Protein AF-A0A5M6ZF36-F1 (afdb_monomer)

Mean predicted aligned error: 7.6 Å

Sequence (97 aa):
MPEYIKRFINFDRLIATTLIKILYWIGLIGIGLFVIFGMLGGLVGMTQDFVTGFATFVGAPLIGVIFLLFWRFAMEVYIVIFSIHDRLGEIRDKIGS

Organism: NCBI:txid2609175

Solvent-accessible surface area (backbone atoms only — not comparable to full-atom values): 5262 Å² total; per-residue (Å²): 130,64,71,72,59,54,58,74,69,48,73,85,62,84,56,54,75,59,52,51,53,55,50,50,52,53,51,51,51,51,46,52,49,50,23,51,51,33,28,54,50,8,59,59,35,35,79,81,38,51,70,63,8,48,52,34,33,60,42,21,54,57,52,35,52,54,51,52,54,52,50,52,53,51,51,52,52,51,53,52,54,52,52,52,53,53,52,51,52,55,51,50,59,65,70,75,106

Radius of gyration: 20.9 Å; Cα contacts (8 Å, |Δi|>4): 54; chains: 1; bounding box: 49×32×55 Å

InterPro domains:
  IPR025557 Protein of unknown function DUF4282 [PF14110] (9-93)

pLDDT: mean 87.84, std 13.63, range [50.97, 98.19]

Secondary structure (DSSP, 8-state):
--HHHHHHH--SS--HHHHHHHHHHHHHHHHHHHHHHHHHHHHHHTTT-HHHHHHHHHHHHHHHHHHHHHHHHHHHHHHHHHHHHHHHHHHHHHH--

Structure (mmCIF, N/CA/C/O backbone):
data_AF-A0A5M6ZF36-F1
#
_entry.id   AF-A0A5M6ZF36-F1
#
loop_
_atom_site.group_PDB
_atom_site.id
_atom_site.type_symbol
_atom_site.label_atom_id
_atom_site.label_alt_id
_atom_site.label_comp_id
_atom_site.label_asym_id
_atom_site.label_entity_id
_atom_site.label_seq_id
_atom_site.pdbx_PDB_ins_code
_atom_site.Cartn_x
_atom_site.Cartn_y
_atom_site.Cartn_z
_atom_site.occupancy
_atom_site.B_iso_or_equiv
_atom_site.auth_seq_id
_atom_site.auth_comp_id
_atom_site.auth_asym_id
_atom_site.auth_atom_id
_atom_site.pdbx_PDB_model_num
ATOM 1 N N . MET A 1 1 ? 3.032 22.241 22.939 1.00 57.44 1 MET A N 1
ATOM 2 C CA . MET A 1 1 ? 2.648 21.299 21.865 1.00 57.44 1 MET A CA 1
ATOM 3 C C . MET A 1 1 ? 1.257 21.673 21.380 1.00 57.44 1 MET A C 1
ATOM 5 O O . MET A 1 1 ? 0.412 21.910 22.236 1.00 57.44 1 MET A O 1
ATOM 9 N N . PRO A 1 2 ? 1.026 21.761 20.064 1.00 74.62 2 PRO A N 1
ATOM 10 C CA . PRO A 1 2 ? -0.283 22.088 19.516 1.00 74.62 2 PRO A CA 1
ATOM 11 C C . PRO A 1 2 ? -1.356 21.069 19.923 1.00 74.62 2 PRO A C 1
ATOM 13 O O . PRO A 1 2 ? -1.098 19.867 19.981 1.00 74.62 2 PRO A O 1
ATOM 16 N N . GLU A 1 3 ? -2.567 21.547 20.183 1.00 65.75 3 GLU A N 1
ATOM 17 C CA . GLU A 1 3 ? -3.676 20.764 20.745 1.00 65.75 3 GLU A CA 1
ATOM 18 C C . GLU A 1 3 ? -4.121 19.593 19.849 1.00 65.75 3 GLU A C 1
ATOM 20 O O . GLU A 1 3 ? -4.487 18.523 20.340 1.00 65.75 3 GLU A O 1
ATOM 25 N N . TYR A 1 4 ? -3.967 19.740 18.529 1.00 63.00 4 TYR A N 1
ATOM 26 C CA . TYR A 1 4 ? -4.221 18.679 17.552 1.00 63.00 4 TYR A CA 1
ATOM 27 C C . TYR A 1 4 ? -3.264 17.484 17.693 1.00 63.00 4 TYR A C 1
ATOM 29 O O . TYR A 1 4 ? -3.687 16.346 17.510 1.00 63.00 4 TYR A O 1
ATOM 37 N N . ILE A 1 5 ? -2.006 17.707 18.092 1.00 67.06 5 ILE A N 1
ATOM 38 C CA . ILE A 1 5 ? -1.027 16.627 18.313 1.00 67.06 5 ILE A CA 1
ATOM 39 C C . ILE A 1 5 ? -1.403 15.817 19.559 1.00 67.06 5 ILE A C 1
ATOM 41 O O . ILE A 1 5 ? -1.316 14.592 19.563 1.00 67.06 5 ILE A O 1
ATOM 45 N N . LYS A 1 6 ? -1.904 16.485 20.604 1.00 64.12 6 LYS A N 1
ATOM 46 C CA . LYS A 1 6 ? -2.308 15.838 21.861 1.00 64.12 6 LYS A CA 1
ATOM 47 C C . LYS A 1 6 ? -3.493 14.882 21.670 1.00 64.12 6 LYS A C 1
ATOM 49 O O . LYS A 1 6 ? -3.516 13.814 22.270 1.00 64.12 6 LYS A O 1
ATOM 54 N N . ARG A 1 7 ? -4.441 15.231 20.791 1.00 60.12 7 ARG A N 1
ATOM 55 C CA . ARG A 1 7 ? -5.589 14.377 20.427 1.00 60.12 7 ARG A CA 1
ATOM 56 C C . ARG A 1 7 ? -5.220 13.157 19.582 1.00 60.12 7 ARG A C 1
ATOM 58 O O . ARG A 1 7 ? -5.913 12.156 19.671 1.00 60.12 7 ARG A O 1
ATOM 65 N N . PHE A 1 8 ? -4.159 13.235 18.778 1.00 61.53 8 PHE A N 1
ATOM 66 C CA . PHE A 1 8 ? -3.658 12.085 18.013 1.00 61.53 8 PHE A CA 1
ATOM 67 C C . PHE A 1 8 ? -2.869 11.094 18.877 1.00 61.53 8 PHE A C 1
ATOM 69 O O . PHE A 1 8 ? -2.798 9.918 18.539 1.00 61.53 8 PHE A O 1
ATOM 76 N N . ILE A 1 9 ? -2.284 11.566 19.982 1.00 60.00 9 ILE A N 1
ATOM 77 C CA . ILE A 1 9 ? -1.514 10.738 20.922 1.00 60.00 9 ILE A CA 1
ATOM 78 C C . ILE A 1 9 ? -2.421 10.117 21.996 1.00 60.00 9 ILE A C 1
ATOM 80 O O . ILE A 1 9 ? -2.176 8.995 22.434 1.00 60.00 9 ILE A O 1
ATOM 84 N N . ASN A 1 10 ? -3.486 10.811 22.407 1.00 52.69 10 ASN A N 1
ATOM 85 C CA . ASN A 1 10 ? -4.460 10.268 23.350 1.00 52.69 10 ASN A CA 1
ATOM 86 C C . ASN A 1 10 ? -5.462 9.358 22.625 1.00 52.69 10 ASN A C 1
ATOM 88 O O . ASN A 1 10 ? -6.409 9.828 21.998 1.00 52.69 10 ASN A O 1
ATOM 92 N N . PHE A 1 11 ? -5.271 8.044 22.765 1.00 54.59 11 PHE A N 1
ATOM 93 C CA . PHE A 1 11 ? -6.154 6.960 22.304 1.00 54.59 11 PHE A CA 1
ATOM 94 C C . PHE A 1 11 ? -7.524 6.906 23.031 1.00 54.59 11 PHE A C 1
ATOM 96 O O . PHE A 1 11 ? -8.116 5.840 23.160 1.00 54.59 11 PHE A O 1
ATOM 103 N N . ASP A 1 12 ? -8.058 8.036 23.506 1.00 54.78 12 ASP A N 1
ATOM 104 C CA . ASP A 1 12 ? -9.297 8.098 24.310 1.00 54.78 12 ASP A CA 1
ATOM 105 C C . ASP A 1 12 ? -10.571 7.759 23.516 1.00 54.78 12 ASP A C 1
ATOM 107 O O . ASP A 1 12 ? -11.612 7.428 24.080 1.00 54.78 12 ASP A O 1
ATOM 111 N N . ARG A 1 13 ? -10.511 7.817 22.183 1.00 55.00 13 ARG A N 1
ATOM 112 C CA . ARG A 1 13 ? -11.497 7.184 21.302 1.00 55.00 13 ARG A CA 1
ATOM 113 C C . ARG A 1 13 ? -10.744 6.357 20.286 1.00 55.00 13 ARG A C 1
ATOM 115 O O . ARG A 1 13 ? -9.930 6.897 19.541 1.00 55.00 13 ARG A O 1
ATOM 122 N N . LEU A 1 14 ? -11.067 5.073 20.202 1.00 58.25 14 LEU A N 1
ATOM 123 C CA . LEU A 1 14 ? -10.695 4.238 19.069 1.00 58.25 14 LEU A CA 1
ATOM 124 C C . LEU A 1 14 ? -11.318 4.822 17.799 1.00 58.25 14 LEU A C 1
ATOM 126 O O . LEU A 1 14 ? -12.429 4.488 17.406 1.00 58.25 14 LEU A O 1
ATOM 130 N N . ILE A 1 15 ? -10.593 5.710 17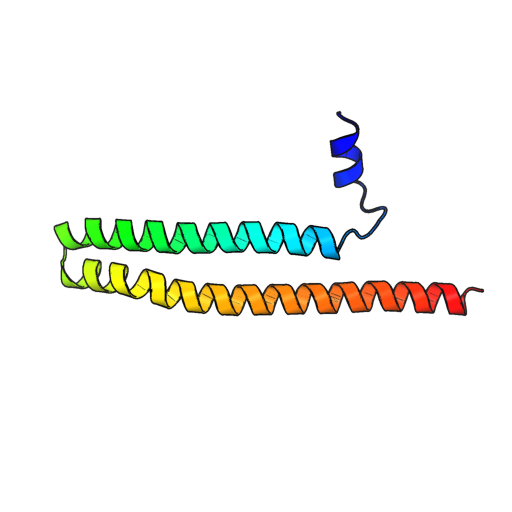.118 1.00 64.00 15 ILE A N 1
ATOM 131 C CA . ILE A 1 15 ? -10.928 6.143 15.758 1.00 64.00 15 ILE A CA 1
ATOM 132 C C . ILE A 1 15 ? -10.435 5.073 14.767 1.00 64.00 15 ILE A C 1
ATOM 134 O O . ILE A 1 15 ? -9.780 5.379 13.769 1.00 64.00 15 ILE A O 1
ATOM 138 N N . ALA A 1 16 ? -10.707 3.799 15.065 1.00 71.56 16 ALA A N 1
ATOM 139 C CA . ALA A 1 16 ? -10.148 2.654 14.355 1.00 71.56 16 ALA A CA 1
ATOM 140 C C . ALA A 1 16 ? -10.484 2.713 12.860 1.00 71.56 16 ALA A C 1
ATOM 142 O O . ALA A 1 16 ? -9.600 2.642 12.009 1.00 71.56 16 ALA A O 1
ATOM 143 N N . THR A 1 17 ? -11.748 2.980 12.528 1.00 74.06 17 THR A N 1
ATOM 144 C CA . THR A 1 17 ? -12.218 3.054 11.139 1.00 74.06 17 THR A CA 1
ATOM 145 C C . THR A 1 17 ? -11.539 4.164 10.332 1.00 74.06 17 THR A C 1
ATOM 147 O O . THR A 1 17 ? -11.241 3.974 9.154 1.00 74.06 17 THR A O 1
ATOM 150 N N . THR A 1 18 ? -11.273 5.329 10.929 1.00 81.06 18 THR A N 1
ATOM 151 C CA . THR A 1 18 ? -10.594 6.429 10.220 1.00 81.06 18 THR A CA 1
ATOM 152 C C . THR A 1 18 ? -9.098 6.165 10.099 1.00 81.06 18 THR A C 1
ATOM 154 O O . THR A 1 18 ? -8.531 6.406 9.035 1.00 81.06 18 THR A O 1
ATOM 157 N N . LEU A 1 19 ? -8.469 5.625 11.147 1.00 85.06 19 LEU A N 1
ATOM 158 C CA . LEU A 1 19 ? -7.052 5.264 11.133 1.00 85.06 19 LEU A CA 1
ATOM 159 C C . LEU A 1 19 ? -6.756 4.236 10.032 1.00 85.06 19 LEU A C 1
ATOM 161 O O . LEU A 1 19 ? -5.839 4.437 9.241 1.00 85.06 19 LEU A O 1
ATOM 165 N N . ILE A 1 20 ? -7.570 3.181 9.932 1.00 88.06 20 ILE A N 1
ATOM 166 C CA . ILE A 1 20 ? -7.408 2.133 8.915 1.00 88.06 20 ILE A CA 1
ATOM 1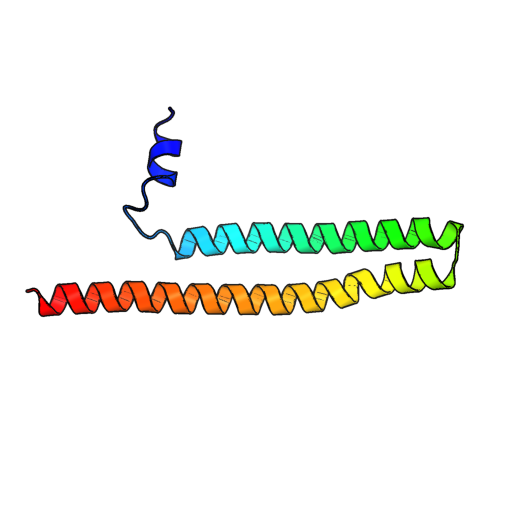67 C C . ILE A 1 20 ? -7.544 2.713 7.503 1.00 88.06 20 ILE A C 1
ATOM 169 O O . ILE A 1 20 ? -6.771 2.354 6.620 1.00 8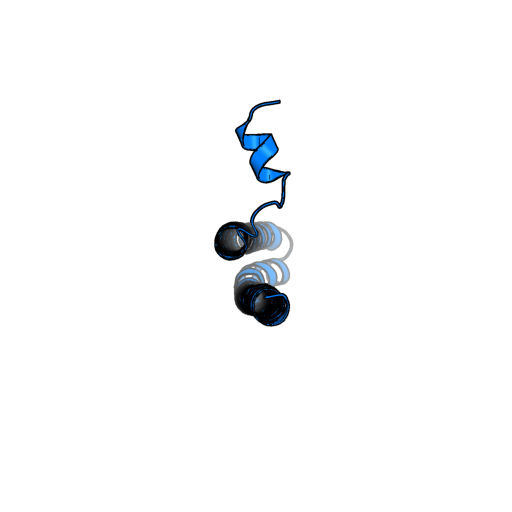8.06 20 ILE A O 1
ATOM 173 N N . LYS A 1 21 ? -8.475 3.651 7.275 1.00 87.12 21 LYS A N 1
ATOM 174 C CA . LYS A 1 21 ? -8.603 4.329 5.974 1.00 87.12 21 LYS A CA 1
ATOM 175 C C . LYS A 1 21 ? -7.348 5.122 5.617 1.00 87.12 21 LYS A C 1
ATOM 177 O O . LYS A 1 21 ? -6.891 5.040 4.481 1.00 87.12 21 LYS A O 1
ATOM 182 N N . ILE A 1 22 ? -6.792 5.876 6.566 1.00 90.81 22 ILE A N 1
ATOM 183 C CA . ILE A 1 22 ? -5.550 6.633 6.348 1.00 90.81 22 ILE A CA 1
ATOM 184 C C . ILE A 1 22 ? -4.402 5.671 6.033 1.00 90.81 22 ILE A C 1
ATOM 186 O O . ILE A 1 22 ? -3.690 5.865 5.048 1.00 90.81 22 ILE A O 1
ATOM 190 N N . LEU A 1 23 ? -4.265 4.602 6.822 1.00 92.00 23 LEU A N 1
ATOM 191 C CA . LEU A 1 23 ? -3.241 3.584 6.615 1.00 92.00 23 LEU A CA 1
ATOM 192 C C . LEU A 1 23 ? -3.373 2.938 5.232 1.00 92.00 23 LEU A C 1
ATOM 194 O O . LEU A 1 23 ? -2.379 2.836 4.517 1.00 92.00 23 LEU A O 1
ATOM 198 N N . TYR A 1 24 ? -4.593 2.585 4.818 1.00 94.12 24 TYR A N 1
ATOM 199 C CA . TYR A 1 24 ? -4.860 1.998 3.509 1.00 94.12 24 TYR A CA 1
ATOM 200 C C . TYR A 1 24 ? -4.330 2.867 2.368 1.00 94.12 24 TYR A C 1
ATOM 202 O O . TYR A 1 24 ? -3.622 2.353 1.502 1.00 94.12 24 TYR A O 1
ATOM 210 N N . TRP A 1 25 ? -4.620 4.172 2.392 1.00 95.06 25 TRP A N 1
ATOM 211 C CA . TRP A 1 25 ? -4.143 5.111 1.375 1.00 95.06 25 TRP A CA 1
ATOM 212 C C . TRP A 1 25 ? -2.623 5.257 1.377 1.00 95.06 25 TRP A C 1
ATOM 214 O O . TRP A 1 25 ? -2.019 5.264 0.307 1.00 95.06 25 TRP A O 1
ATOM 224 N N . ILE A 1 26 ? -1.997 5.325 2.555 1.00 95.56 26 ILE A N 1
ATOM 225 C CA . ILE A 1 26 ? -0.533 5.388 2.669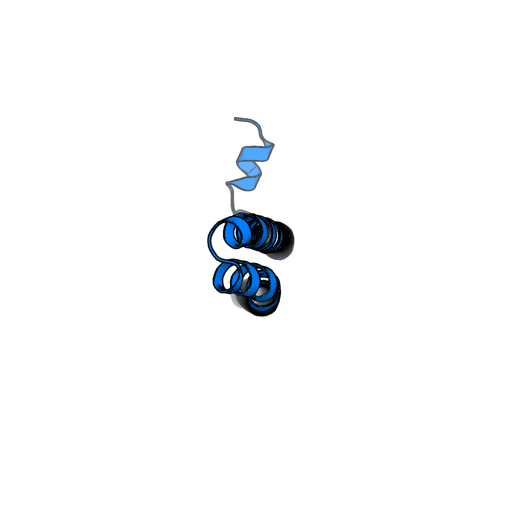 1.00 95.56 26 ILE A CA 1
ATOM 226 C C . ILE A 1 26 ? 0.103 4.147 2.038 1.00 95.56 26 ILE A C 1
ATOM 228 O O . ILE A 1 26 ? 1.024 4.274 1.232 1.00 95.56 26 ILE A O 1
ATOM 232 N N . GLY A 1 27 ? -0.403 2.952 2.349 1.00 95.38 27 GLY A N 1
ATOM 233 C CA . GLY A 1 27 ? 0.117 1.725 1.751 1.00 95.38 27 GLY A CA 1
ATOM 234 C C . GLY A 1 27 ? -0.154 1.628 0.254 1.00 95.38 27 GLY A C 1
ATOM 235 O O . GLY A 1 27 ? 0.722 1.196 -0.486 1.00 95.38 27 GLY A O 1
ATOM 236 N N . LEU A 1 28 ? -1.311 2.100 -0.220 1.00 96.69 28 LEU A N 1
ATOM 237 C CA . LEU A 1 28 ? -1.625 2.139 -1.648 1.00 96.69 28 LEU A CA 1
ATOM 238 C C . LEU A 1 28 ? -0.640 3.035 -2.416 1.00 96.69 28 LEU A C 1
ATOM 240 O O . LEU A 1 28 ? -0.123 2.631 -3.457 1.00 96.69 28 LEU A O 1
ATOM 244 N N . ILE A 1 29 ? -0.337 4.219 -1.874 1.00 97.81 29 ILE A N 1
ATOM 245 C CA . ILE A 1 29 ? 0.681 5.124 -2.423 1.00 97.81 29 ILE A CA 1
ATOM 246 C C . ILE A 1 29 ? 2.057 4.455 -2.381 1.00 97.81 29 ILE A C 1
ATOM 248 O O . ILE A 1 29 ? 2.775 4.481 -3.377 1.00 97.81 29 ILE A O 1
ATOM 252 N N . GLY A 1 30 ? 2.415 3.818 -1.263 1.00 97.75 30 GLY A N 1
ATOM 253 C CA . GLY A 1 30 ? 3.687 3.113 -1.108 1.00 97.75 30 GLY A CA 1
ATOM 254 C C . GLY A 1 30 ? 3.880 2.000 -2.139 1.00 97.75 30 GLY A C 1
ATOM 255 O O . GLY A 1 30 ? 4.933 1.926 -2.766 1.00 97.75 30 GLY A O 1
ATOM 256 N N . ILE A 1 31 ? 2.852 1.182 -2.376 1.00 97.44 31 ILE A N 1
ATOM 257 C CA . ILE A 1 31 ? 2.886 0.123 -3.392 1.00 97.44 31 ILE A CA 1
ATOM 258 C C . ILE A 1 31 ? 2.962 0.727 -4.798 1.00 97.44 31 ILE A C 1
ATOM 260 O O . ILE A 1 31 ? 3.751 0.264 -5.618 1.00 97.44 31 ILE A O 1
ATOM 264 N N . GLY A 1 32 ? 2.203 1.792 -5.074 1.00 97.81 32 GLY A N 1
ATOM 265 C CA . GLY A 1 32 ? 2.278 2.507 -6.349 1.00 97.81 32 GLY A CA 1
ATOM 266 C C . GLY A 1 32 ? 3.685 3.037 -6.634 1.00 97.81 32 GLY A C 1
ATOM 267 O O . GLY A 1 32 ? 4.236 2.790 -7.706 1.00 97.81 32 GLY A O 1
ATOM 268 N N . LEU A 1 33 ? 4.304 3.697 -5.653 1.00 98.19 33 LEU A N 1
ATOM 269 C CA . LEU A 1 33 ? 5.683 4.174 -5.753 1.00 98.19 33 LEU A CA 1
ATOM 270 C C . LEU A 1 33 ? 6.669 3.018 -5.926 1.00 98.19 33 LEU A C 1
ATOM 272 O O . LEU A 1 33 ? 7.545 3.105 -6.780 1.00 98.19 33 LEU A O 1
ATOM 276 N N . PHE A 1 34 ? 6.511 1.927 -5.174 1.00 97.38 34 PHE A N 1
ATOM 277 C CA . PHE A 1 34 ? 7.349 0.736 -5.312 1.00 97.38 34 PHE A CA 1
ATOM 278 C C . PHE A 1 34 ? 7.319 0.179 -6.740 1.00 97.38 34 PHE A C 1
ATOM 280 O O . PHE A 1 34 ? 8.376 -0.083 -7.310 1.00 97.38 34 PHE A O 1
ATOM 287 N N . VAL A 1 35 ? 6.135 0.059 -7.349 1.00 98.19 35 VAL A N 1
ATOM 288 C CA . VAL A 1 35 ? 6.011 -0.402 -8.739 1.00 98.19 35 VAL A CA 1
ATOM 289 C C . VAL A 1 35 ? 6.680 0.577 -9.699 1.00 98.19 35 VAL A C 1
ATOM 291 O O . VAL A 1 35 ? 7.470 0.150 -10.536 1.00 98.19 35 VAL A O 1
ATOM 294 N N . ILE A 1 36 ? 6.415 1.881 -9.564 1.00 98.19 36 ILE A N 1
ATOM 295 C CA . ILE A 1 36 ? 7.000 2.906 -10.442 1.00 98.19 36 ILE A CA 1
ATOM 296 C C . ILE A 1 36 ? 8.529 2.874 -10.359 1.00 98.19 36 ILE A C 1
ATOM 298 O O . ILE A 1 36 ? 9.197 2.796 -11.388 1.00 98.19 36 ILE A O 1
ATOM 302 N N . PHE A 1 37 ? 9.096 2.887 -9.153 1.00 98.06 37 PHE A N 1
ATOM 303 C CA . PHE A 1 37 ? 10.545 2.834 -8.970 1.00 98.06 37 PHE A CA 1
ATOM 304 C C . PHE A 1 37 ? 11.141 1.500 -9.420 1.00 98.06 37 PHE A C 1
ATOM 306 O O . PHE A 1 37 ? 12.218 1.501 -10.007 1.00 98.06 37 PHE A O 1
ATOM 313 N N . GLY A 1 38 ? 10.442 0.382 -9.215 1.00 97.50 38 GLY A N 1
ATOM 314 C CA . GLY A 1 38 ? 10.856 -0.923 -9.729 1.00 97.50 38 GLY A CA 1
ATOM 315 C C . GLY A 1 38 ? 10.917 -0.951 -11.258 1.00 97.50 38 GLY A C 1
ATOM 316 O O . GLY A 1 38 ? 11.891 -1.434 -11.829 1.00 97.50 38 GLY A O 1
ATOM 317 N N . MET A 1 39 ? 9.929 -0.357 -11.930 1.00 98.00 39 MET A N 1
ATOM 318 C CA . MET A 1 39 ? 9.920 -0.221 -13.388 1.00 98.00 39 MET A CA 1
ATOM 319 C C . MET A 1 39 ? 11.044 0.698 -13.876 1.00 98.00 39 MET A C 1
ATOM 321 O O . MET A 1 39 ? 11.796 0.322 -14.773 1.00 98.00 39 MET A O 1
ATOM 325 N N . LEU A 1 40 ? 11.219 1.874 -13.266 1.00 97.94 40 LEU A N 1
ATOM 326 C CA . LEU A 1 40 ? 12.320 2.782 -13.605 1.00 97.94 40 LEU A CA 1
ATOM 327 C C . LEU A 1 40 ? 13.689 2.119 -13.386 1.00 97.94 40 LEU A C 1
ATOM 329 O O . LEU A 1 40 ? 14.568 2.227 -14.239 1.00 97.94 40 LEU A O 1
ATOM 333 N N . GLY A 1 41 ? 13.852 1.376 -12.289 1.00 96.81 41 GLY A N 1
ATOM 334 C CA . GLY A 1 41 ? 15.045 0.580 -12.010 1.00 96.81 41 GLY A CA 1
ATOM 335 C C . GLY A 1 41 ? 15.279 -0.512 -13.053 1.00 96.81 41 GLY A C 1
ATOM 336 O O . GLY A 1 41 ? 16.408 -0.694 -13.498 1.00 96.81 41 GLY A O 1
ATOM 337 N N . GLY A 1 42 ? 14.217 -1.179 -13.514 1.00 97.06 42 GLY A N 1
ATOM 338 C CA . GLY A 1 42 ? 14.278 -2.136 -14.620 1.00 97.06 42 GLY A CA 1
ATOM 339 C C . GLY A 1 42 ? 14.766 -1.505 -15.927 1.00 97.06 42 GLY A C 1
ATOM 340 O O . GLY A 1 42 ? 15.654 -2.060 -16.570 1.00 97.06 42 GLY A O 1
ATOM 341 N N . LEU A 1 43 ? 14.267 -0.314 -16.284 1.00 97.31 43 LEU A N 1
ATOM 342 C CA . LEU A 1 43 ? 14.714 0.426 -17.476 1.00 97.31 43 LEU A CA 1
ATOM 343 C C . LEU A 1 43 ? 16.199 0.800 -17.404 1.00 97.31 43 LEU A C 1
ATOM 345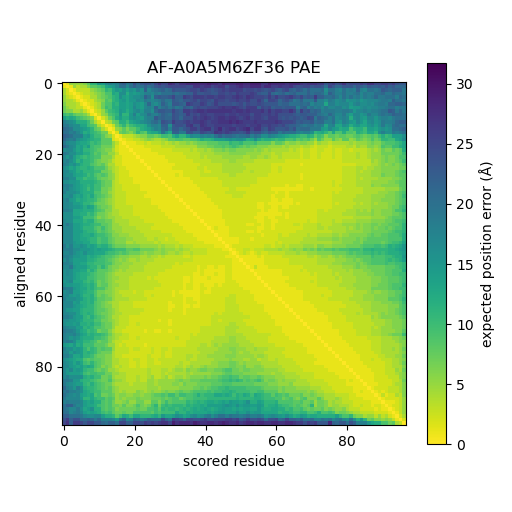 O O . LEU A 1 43 ? 16.927 0.620 -18.377 1.00 97.31 43 LEU A O 1
ATOM 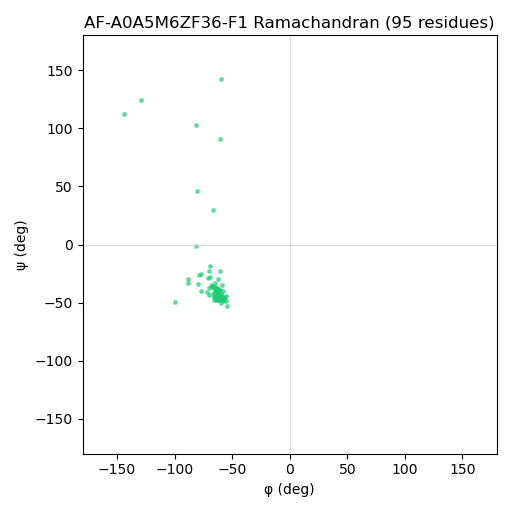349 N N . VAL A 1 44 ? 16.667 1.286 -16.250 1.00 97.25 44 VAL A N 1
ATOM 350 C CA . VAL A 1 44 ? 18.096 1.568 -16.039 1.00 97.25 44 VAL A CA 1
ATOM 351 C C . VAL A 1 44 ? 18.910 0.273 -16.106 1.00 97.25 44 VAL A C 1
ATOM 353 O O . VAL A 1 44 ? 19.958 0.240 -16.749 1.00 97.25 44 VAL A O 1
ATOM 356 N N . GLY A 1 45 ? 18.410 -0.813 -15.514 1.00 96.75 45 GLY A N 1
ATOM 357 C CA . GLY A 1 45 ? 19.043 -2.132 -15.537 1.00 96.75 45 GLY A CA 1
ATOM 358 C C . GLY A 1 45 ? 19.247 -2.686 -16.947 1.00 96.75 45 GLY A C 1
ATOM 359 O O . GLY A 1 45 ? 20.291 -3.277 -17.212 1.00 96.75 45 GLY A O 1
ATOM 360 N N . MET A 1 46 ? 18.327 -2.410 -17.879 1.00 97.12 46 MET A N 1
ATOM 361 C CA . MET A 1 46 ? 18.458 -2.831 -19.282 1.00 97.12 46 MET A CA 1
ATOM 362 C C . MET A 1 46 ? 19.690 -2.249 -19.983 1.00 97.12 46 MET A C 1
ATOM 364 O O . MET A 1 46 ? 20.149 -2.828 -20.964 1.00 97.12 46 MET A O 1
ATOM 368 N N . THR A 1 47 ? 20.231 -1.122 -19.501 1.00 96.38 47 THR A N 1
ATOM 369 C CA . THR A 1 47 ? 21.468 -0.535 -20.050 1.00 96.38 47 THR A CA 1
ATOM 370 C C . THR A 1 47 ? 22.712 -1.364 -19.730 1.00 96.38 47 THR A C 1
ATOM 372 O O . THR A 1 47 ? 23.712 -1.246 -20.431 1.00 96.38 47 THR A O 1
ATOM 375 N N . GLN A 1 48 ? 22.651 -2.184 -18.676 1.00 95.19 48 GLN A N 1
ATOM 376 C CA . GLN A 1 48 ? 23.734 -3.066 -18.241 1.00 95.19 48 GLN A CA 1
ATOM 377 C C . GLN A 1 48 ? 23.489 -4.499 -18.719 1.00 95.19 48 GLN A C 1
ATOM 379 O O . GLN A 1 48 ? 24.361 -5.112 -19.326 1.00 95.19 48 GLN A O 1
ATOM 384 N N . ASP A 1 49 ? 22.283 -5.015 -18.471 1.00 97.06 49 ASP A N 1
ATOM 385 C CA . ASP A 1 49 ? 21.844 -6.345 -18.876 1.00 97.06 49 ASP A CA 1
ATOM 386 C C . ASP A 1 49 ? 20.361 -6.299 -19.256 1.00 97.06 49 ASP A C 1
ATOM 388 O O . ASP A 1 49 ? 19.474 -6.083 -18.421 1.00 97.06 49 ASP A O 1
ATOM 392 N N . PHE A 1 50 ? 20.090 -6.503 -20.544 1.00 95.75 50 PHE A N 1
ATOM 393 C CA . PHE A 1 50 ? 18.741 -6.386 -21.082 1.00 95.75 50 PHE A CA 1
ATOM 394 C C . PHE A 1 50 ? 17.769 -7.396 -20.464 1.00 95.75 50 PHE A C 1
ATOM 396 O O . PHE A 1 50 ? 16.649 -7.028 -20.114 1.00 95.75 50 PHE A O 1
ATOM 403 N N . VAL A 1 51 ? 18.181 -8.658 -20.310 1.00 97.38 51 VAL A N 1
ATOM 404 C CA . VAL A 1 51 ? 17.300 -9.740 -19.842 1.00 97.38 51 VAL A CA 1
ATOM 405 C C . VAL A 1 51 ? 16.870 -9.477 -18.404 1.00 97.38 51 VAL A C 1
ATOM 407 O O . VAL A 1 51 ? 15.686 -9.549 -18.073 1.00 97.38 51 VAL A O 1
ATOM 410 N N . THR A 1 52 ? 17.827 -9.108 -17.560 1.00 95.94 52 THR A N 1
ATOM 411 C CA . THR A 1 52 ? 17.618 -8.876 -16.130 1.00 95.94 52 THR A CA 1
ATOM 412 C C . THR A 1 52 ? 16.829 -7.588 -15.886 1.00 95.94 52 THR A C 1
ATOM 414 O O . THR A 1 52 ? 15.899 -7.561 -15.072 1.00 95.94 52 THR A O 1
ATOM 417 N N . GLY A 1 53 ? 17.134 -6.526 -16.639 1.00 97.38 53 GLY A N 1
ATOM 418 C CA . GLY A 1 53 ? 16.376 -5.276 -16.610 1.00 97.38 53 GLY A CA 1
ATOM 419 C C . GLY A 1 53 ? 14.930 -5.453 -17.080 1.00 97.38 53 GLY A C 1
ATOM 420 O O . GLY A 1 53 ? 14.004 -4.969 -16.427 1.00 97.38 53 GLY A O 1
ATOM 421 N N . PHE A 1 54 ? 14.710 -6.218 -18.153 1.00 97.44 54 PHE A N 1
ATOM 422 C CA . PHE A 1 54 ? 13.373 -6.536 -18.662 1.00 97.44 54 PHE A CA 1
ATOM 423 C C . PHE A 1 54 ? 12.559 -7.390 -17.694 1.00 97.44 54 PHE A C 1
ATOM 425 O O . PHE A 1 54 ? 11.404 -7.060 -17.415 1.00 97.44 54 PHE A O 1
ATOM 432 N N . ALA A 1 55 ? 13.168 -8.422 -17.110 1.00 97.50 55 ALA A N 1
ATOM 433 C CA . ALA A 1 55 ? 12.534 -9.221 -16.068 1.00 97.50 55 ALA A CA 1
ATOM 434 C C . ALA A 1 55 ? 12.111 -8.358 -14.868 1.00 97.50 55 ALA A C 1
ATOM 436 O O . ALA A 1 55 ? 11.015 -8.533 -14.344 1.00 97.50 55 ALA A O 1
ATOM 437 N N . THR A 1 56 ? 12.934 -7.384 -14.472 1.00 97.38 56 THR A N 1
ATOM 438 C CA . THR A 1 56 ? 12.620 -6.461 -13.370 1.00 97.38 56 THR A CA 1
ATOM 439 C C . THR A 1 56 ? 11.501 -5.486 -13.741 1.00 97.38 56 THR A C 1
ATOM 441 O O . THR A 1 56 ? 10.573 -5.288 -12.958 1.00 97.38 56 THR A O 1
ATOM 444 N N . PHE A 1 57 ? 11.537 -4.922 -14.952 1.00 97.69 57 PHE A N 1
ATOM 445 C CA . PHE A 1 57 ? 10.514 -3.999 -15.450 1.00 97.69 57 PHE A CA 1
ATOM 446 C C . PHE A 1 57 ? 9.124 -4.641 -15.488 1.00 97.69 57 PHE A C 1
ATOM 448 O O . PHE A 1 57 ? 8.151 -4.034 -15.048 1.00 97.69 57 PHE A O 1
ATOM 455 N N . VAL A 1 58 ? 9.032 -5.880 -15.982 1.00 97.81 58 VAL A N 1
ATOM 456 C CA . VAL A 1 58 ? 7.772 -6.637 -16.044 1.00 97.81 58 VAL A CA 1
ATOM 457 C C . VAL A 1 58 ? 7.421 -7.258 -14.688 1.00 97.81 58 VAL A C 1
ATOM 459 O O . VAL A 1 58 ? 6.252 -7.341 -14.322 1.00 97.81 58 VAL A O 1
ATOM 462 N N . GLY A 1 59 ? 8.419 -7.666 -13.906 1.00 97.75 59 GLY A N 1
ATOM 463 C CA . GLY A 1 59 ? 8.234 -8.261 -12.585 1.00 97.75 59 GLY A CA 1
ATOM 464 C C . GLY A 1 59 ? 7.700 -7.277 -11.545 1.00 97.75 59 GLY A C 1
ATOM 465 O O . GLY A 1 59 ? 6.876 -7.659 -10.718 1.00 97.75 59 GLY A O 1
ATOM 466 N N . ALA A 1 60 ? 8.104 -6.005 -11.609 1.00 97.50 60 ALA A N 1
ATOM 467 C CA . ALA A 1 60 ? 7.661 -4.962 -10.686 1.00 97.50 60 ALA A CA 1
ATOM 468 C C . ALA A 1 60 ? 6.123 -4.826 -10.596 1.00 97.50 60 ALA A C 1
ATOM 470 O O . ALA A 1 60 ? 5.599 -4.921 -9.484 1.00 97.50 60 ALA A O 1
ATOM 471 N N . PRO A 1 61 ? 5.359 -4.669 -11.699 1.00 97.62 61 PRO A N 1
ATOM 472 C CA . PRO A 1 61 ? 3.900 -4.616 -11.627 1.00 97.62 61 PRO A CA 1
ATOM 473 C C . PRO A 1 61 ? 3.271 -5.948 -11.200 1.00 97.62 61 PRO A C 1
ATOM 475 O O . PRO A 1 61 ? 2.288 -5.929 -10.462 1.00 97.62 61 PRO A O 1
ATOM 478 N N . LEU A 1 62 ? 3.838 -7.098 -11.586 1.00 97.69 62 LEU A N 1
ATOM 479 C CA . LEU A 1 62 ? 3.331 -8.411 -11.161 1.00 97.69 62 LEU A CA 1
ATOM 480 C C . LEU A 1 62 ? 3.423 -8.584 -9.639 1.00 97.69 62 LEU A C 1
ATOM 482 O O . LEU A 1 62 ? 2.440 -8.936 -8.986 1.00 97.69 62 LEU A O 1
ATOM 486 N N . ILE A 1 63 ? 4.583 -8.267 -9.062 1.00 97.38 63 ILE A N 1
ATOM 487 C CA . ILE A 1 63 ? 4.794 -8.268 -7.610 1.00 97.38 63 ILE A CA 1
ATOM 488 C C . ILE A 1 63 ? 3.914 -7.203 -6.947 1.00 97.38 63 ILE A C 1
ATOM 490 O O . ILE A 1 63 ? 3.317 -7.464 -5.904 1.00 97.38 63 ILE A O 1
ATOM 494 N N . GLY A 1 64 ? 3.771 -6.031 -7.569 1.00 97.56 64 GLY A N 1
ATOM 495 C CA . GLY A 1 64 ? 2.890 -4.962 -7.105 1.00 97.56 64 GLY A CA 1
ATOM 496 C C . GLY A 1 64 ? 1.443 -5.413 -6.922 1.00 97.56 64 GLY A C 1
ATOM 497 O O . GLY A 1 64 ? 0.846 -5.135 -5.886 1.00 97.56 64 GLY A O 1
ATOM 498 N N . VAL A 1 65 ? 0.887 -6.169 -7.874 1.00 97.69 65 VAL A N 1
ATOM 499 C CA . VAL A 1 65 ? -0.474 -6.727 -7.765 1.00 97.69 65 VAL A CA 1
ATOM 500 C C . VAL A 1 65 ? -0.590 -7.687 -6.581 1.00 97.69 65 VAL A C 1
ATOM 502 O O . VAL A 1 65 ? -1.555 -7.605 -5.821 1.00 97.69 65 VAL A O 1
ATOM 505 N N . ILE A 1 66 ? 0.399 -8.558 -6.374 1.00 97.69 66 ILE A N 1
ATOM 506 C CA . ILE A 1 66 ? 0.418 -9.475 -5.224 1.00 97.69 66 ILE A CA 1
ATOM 507 C C . ILE A 1 66 ? 0.446 -8.681 -3.911 1.00 97.69 66 ILE A C 1
ATOM 509 O O . ILE A 1 66 ? -0.333 -8.963 -2.999 1.00 97.69 66 ILE A O 1
ATOM 513 N N . PHE A 1 67 ? 1.282 -7.642 -3.834 1.00 96.62 67 PHE A N 1
ATOM 514 C CA . PHE A 1 67 ? 1.333 -6.741 -2.684 1.00 96.62 67 PHE A CA 1
ATOM 515 C C . PHE A 1 67 ? 0.006 -6.013 -2.450 1.00 96.62 67 PHE A C 1
ATOM 517 O O . PHE A 1 67 ? -0.419 -5.903 -1.304 1.00 96.62 67 PHE A O 1
ATOM 524 N N . LEU A 1 68 ? -0.683 -5.561 -3.503 1.00 96.69 68 LEU A N 1
ATOM 525 C CA . LEU A 1 68 ? -2.005 -4.935 -3.388 1.00 96.69 68 LEU A CA 1
ATOM 526 C C . LEU A 1 68 ? -3.049 -5.894 -2.807 1.00 96.69 68 LEU A C 1
ATOM 528 O O . LEU A 1 68 ? -3.836 -5.494 -1.946 1.00 96.69 68 LEU A O 1
ATOM 532 N N . LEU A 1 69 ? -3.054 -7.153 -3.253 1.00 97.06 69 LEU A N 1
ATOM 533 C CA . LEU A 1 69 ? -3.954 -8.177 -2.722 1.00 97.06 69 LEU A CA 1
ATOM 534 C C . LEU A 1 69 ? -3.667 -8.445 -1.243 1.00 97.06 69 LEU A C 1
ATOM 536 O O . LEU A 1 69 ? -4.586 -8.434 -0.424 1.00 97.06 69 LEU A O 1
ATOM 540 N N . PHE A 1 70 ? -2.391 -8.616 -0.892 1.00 96.75 70 PHE A N 1
ATOM 541 C CA . PHE A 1 70 ? -1.983 -8.832 0.493 1.00 96.75 70 PHE A CA 1
ATOM 542 C C . PHE A 1 70 ? -2.311 -7.626 1.382 1.00 96.75 70 PHE A C 1
ATOM 544 O O . PHE A 1 70 ? -2.792 -7.787 2.501 1.00 96.75 70 PHE A O 1
ATOM 551 N N . TRP A 1 71 ? -2.127 -6.408 0.869 1.00 96.88 71 TRP A N 1
ATOM 552 C CA . TRP A 1 71 ? -2.471 -5.174 1.570 1.00 96.88 71 TRP A CA 1
ATOM 553 C C . TRP A 1 71 ? -3.967 -5.079 1.867 1.00 96.88 71 TRP A C 1
ATOM 555 O O . TRP A 1 71 ? -4.364 -4.729 2.979 1.00 96.88 71 TRP A O 1
ATOM 565 N N . ARG A 1 72 ? -4.809 -5.440 0.891 1.00 95.06 72 ARG A N 1
ATOM 566 C CA . ARG A 1 72 ? -6.263 -5.479 1.071 1.00 95.06 72 ARG A CA 1
ATOM 567 C C . ARG A 1 72 ? -6.670 -6.496 2.131 1.00 95.06 72 ARG A C 1
ATOM 569 O O . ARG A 1 72 ? -7.436 -6.150 3.025 1.00 95.06 72 ARG A O 1
ATOM 576 N N . PHE A 1 73 ? -6.100 -7.697 2.071 1.00 96.25 73 PHE A N 1
ATOM 577 C CA . PHE A 1 73 ? -6.326 -8.728 3.079 1.00 96.25 73 PHE A CA 1
ATOM 578 C C . PHE A 1 73 ? -5.909 -8.257 4.481 1.00 96.25 73 PHE A C 1
ATOM 580 O O . PHE A 1 73 ? -6.672 -8.392 5.435 1.00 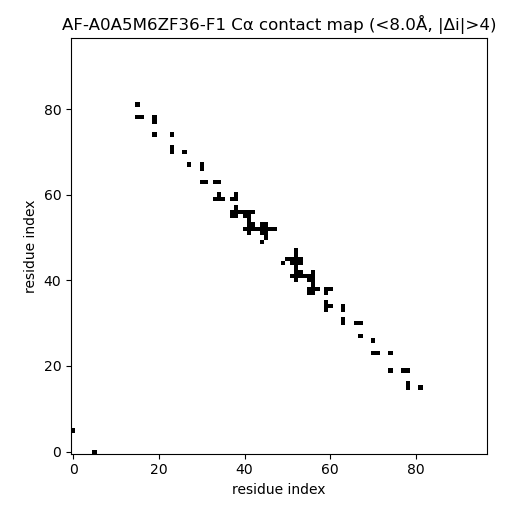96.25 73 PHE A O 1
ATOM 587 N N . ALA A 1 74 ? -4.742 -7.620 4.611 1.00 94.69 74 ALA A N 1
ATOM 588 C CA . ALA A 1 74 ? -4.282 -7.073 5.884 1.00 94.69 74 ALA A CA 1
ATOM 589 C C . ALA A 1 74 ? -5.261 -6.030 6.451 1.00 94.69 74 ALA A C 1
ATOM 591 O O . ALA A 1 74 ? -5.595 -6.082 7.634 1.00 94.69 74 ALA A O 1
ATOM 592 N N . MET A 1 75 ? -5.770 -5.114 5.617 1.00 93.69 75 MET A N 1
ATOM 593 C CA . MET A 1 75 ? -6.766 -4.131 6.061 1.00 93.69 75 MET A CA 1
ATOM 594 C C . MET A 1 75 ? -8.070 -4.783 6.524 1.00 93.69 75 MET A C 1
ATOM 596 O O . MET A 1 75 ? -8.634 -4.349 7.527 1.00 93.69 75 MET A O 1
ATOM 600 N N . GLU A 1 76 ? -8.543 -5.823 5.836 1.00 93.06 76 GLU A N 1
ATOM 601 C CA . GLU A 1 76 ? -9.736 -6.571 6.250 1.00 93.06 76 GLU A CA 1
ATOM 602 C C . GLU A 1 76 ? -9.538 -7.212 7.629 1.00 93.06 76 GLU A C 1
ATOM 604 O O . GLU A 1 76 ? -10.396 -7.070 8.501 1.00 93.06 76 GLU A O 1
ATOM 609 N N . VAL A 1 77 ? -8.373 -7.819 7.876 1.00 93.25 77 VAL A N 1
ATOM 610 C CA . VAL A 1 77 ? -8.027 -8.387 9.188 1.00 93.25 77 VAL A CA 1
ATOM 611 C C . VAL A 1 77 ? -8.013 -7.310 10.277 1.00 93.25 77 VAL A C 1
ATOM 613 O O . VAL A 1 77 ? -8.600 -7.517 11.341 1.00 93.25 77 VAL A O 1
ATOM 616 N N . TYR A 1 78 ? -7.415 -6.140 10.022 1.00 91.06 78 TYR A N 1
ATOM 617 C CA . TYR A 1 78 ? -7.435 -5.036 10.988 1.00 91.06 78 TYR A CA 1
ATOM 618 C C . TYR A 1 78 ? -8.862 -4.588 11.313 1.00 91.06 78 TYR A C 1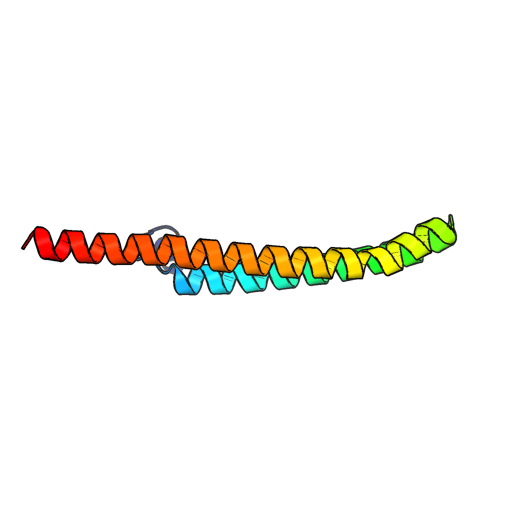
ATOM 620 O O . TYR A 1 78 ? -9.204 -4.459 12.488 1.00 91.06 78 TYR A O 1
ATOM 628 N N . ILE A 1 79 ? -9.714 -4.398 10.301 1.00 89.62 79 ILE A N 1
ATOM 629 C CA . ILE A 1 79 ? -11.117 -4.001 10.503 1.00 89.62 79 ILE A CA 1
ATOM 630 C C . ILE A 1 79 ? -11.850 -5.026 11.370 1.00 89.62 79 ILE A C 1
ATOM 632 O O . ILE A 1 79 ? -12.564 -4.640 12.295 1.00 89.62 79 ILE A O 1
ATOM 636 N N . VAL A 1 80 ? -11.662 -6.321 11.103 1.00 91.81 80 VAL A N 1
ATOM 637 C CA . VAL A 1 80 ? -12.290 -7.397 11.880 1.00 91.81 80 VAL A CA 1
ATOM 638 C C . VAL A 1 80 ? -11.845 -7.350 13.341 1.00 91.81 80 VAL A C 1
ATOM 640 O O . VAL A 1 80 ? -12.694 -7.373 14.230 1.00 91.81 80 VAL A O 1
ATOM 643 N N . ILE A 1 81 ? -10.541 -7.227 13.604 1.00 90.56 81 ILE A N 1
ATOM 644 C CA . ILE A 1 81 ? -10.003 -7.169 14.972 1.00 90.56 81 ILE A CA 1
ATOM 645 C C . ILE A 1 81 ? -10.567 -5.967 15.733 1.00 90.56 81 ILE A C 1
ATOM 647 O O . ILE A 1 81 ? -11.043 -6.118 16.859 1.00 90.56 81 ILE A O 1
ATOM 651 N N . PHE A 1 82 ? -10.558 -4.782 15.120 1.00 86.94 82 PHE A N 1
ATOM 652 C CA . PHE A 1 82 ? -11.103 -3.583 15.754 1.00 86.94 82 PHE A CA 1
ATOM 653 C C . PHE A 1 82 ? -12.616 -3.687 15.976 1.00 86.94 82 PHE A C 1
ATOM 655 O O . PHE A 1 82 ? -13.095 -3.331 17.047 1.00 86.94 82 PHE A O 1
ATOM 662 N N . SER A 1 83 ? -13.364 -4.273 15.036 1.00 85.94 83 SER A N 1
ATOM 663 C CA . SER A 1 83 ? -14.798 -4.511 15.232 1.00 85.94 83 SER A CA 1
ATOM 664 C C . SER A 1 83 ? -15.079 -5.475 16.389 1.00 85.94 83 SER A C 1
ATOM 666 O O . SER A 1 83 ? -16.046 -5.277 17.121 1.00 85.94 83 SER A O 1
ATOM 668 N N . ILE A 1 84 ? -14.251 -6.508 16.582 1.00 89.50 84 ILE A N 1
ATOM 669 C CA . ILE A 1 84 ? -14.365 -7.413 17.735 1.00 89.50 84 ILE A CA 1
ATOM 670 C C . ILE A 1 84 ? -14.111 -6.649 19.035 1.00 89.50 84 ILE A C 1
ATOM 672 O O . ILE A 1 84 ? -14.870 -6.812 19.989 1.00 89.50 84 ILE A O 1
ATOM 676 N N . HIS A 1 85 ? -13.078 -5.804 19.069 1.00 86.62 85 HIS A N 1
ATOM 677 C CA . HIS A 1 85 ? -12.767 -4.984 20.236 1.00 86.62 85 HIS A CA 1
ATOM 678 C C . HIS A 1 85 ? -13.937 -4.066 20.619 1.00 86.62 85 HIS A C 1
ATOM 680 O O . HIS A 1 85 ? -14.342 -4.051 21.782 1.00 86.62 85 HIS A O 1
ATOM 686 N N . ASP A 1 86 ? -14.525 -3.373 19.642 1.00 84.75 86 ASP A N 1
ATOM 687 C CA . ASP A 1 86 ? -15.666 -2.482 19.871 1.00 84.75 86 ASP A CA 1
ATOM 688 C C . ASP A 1 86 ? -16.880 -3.256 20.419 1.00 84.75 86 ASP A C 1
ATOM 690 O O . ASP A 1 86 ? -17.463 -2.874 21.434 1.00 84.75 86 ASP A O 1
ATOM 694 N N . ARG A 1 87 ? -17.208 -4.411 19.819 1.00 87.00 87 ARG A N 1
ATOM 695 C CA . ARG A 1 87 ? -18.312 -5.279 20.273 1.00 87.00 87 ARG A CA 1
ATOM 696 C C . ARG A 1 87 ? -18.101 -5.812 21.691 1.00 87.00 87 ARG A C 1
ATOM 698 O O . ARG A 1 87 ? -19.058 -5.920 22.452 1.00 87.00 87 ARG A O 1
ATOM 705 N N . LEU A 1 88 ? -16.869 -6.163 22.059 1.00 87.69 88 LEU A N 1
ATOM 706 C CA . LEU A 1 88 ? -16.540 -6.600 23.421 1.00 87.69 88 LEU A CA 1
ATOM 707 C C . LEU A 1 88 ? -16.714 -5.464 24.435 1.00 87.69 88 LEU A C 1
ATOM 709 O O . LEU A 1 88 ? -17.201 -5.711 25.540 1.00 87.69 88 LEU A O 1
ATOM 713 N N . GLY A 1 89 ? -16.367 -4.231 24.053 1.00 86.25 89 GLY A N 1
ATOM 714 C CA . GLY A 1 89 ? -16.651 -3.034 24.843 1.00 86.25 89 GLY A CA 1
ATOM 715 C C . GLY A 1 89 ? -18.149 -2.868 25.106 1.00 86.25 89 GLY A C 1
ATOM 716 O O . GLY A 1 89 ? -18.555 -2.744 26.259 1.00 86.25 89 GLY A O 1
ATOM 717 N N . GLU A 1 90 ? -18.978 -2.983 24.065 1.00 86.88 90 GLU A N 1
ATOM 718 C CA . GLU A 1 90 ? -20.440 -2.907 24.198 1.00 86.88 90 GLU A CA 1
ATOM 719 C C . GLU A 1 90 ? -21.020 -3.997 25.113 1.00 86.88 90 GLU A C 1
ATOM 721 O O . GLU A 1 90 ? -21.947 -3.736 25.879 1.00 86.88 90 GLU A O 1
ATOM 726 N N . ILE A 1 91 ? -20.500 -5.228 25.042 1.00 89.81 91 ILE A N 1
ATOM 727 C CA . ILE A 1 91 ? -20.950 -6.334 25.902 1.00 89.81 91 ILE A CA 1
ATOM 728 C C . ILE A 1 91 ? -20.598 -6.056 27.366 1.00 89.81 91 ILE A C 1
ATOM 730 O O . ILE A 1 91 ? -21.447 -6.236 28.237 1.00 89.81 91 ILE A O 1
ATOM 734 N N . ARG A 1 92 ? -19.371 -5.597 27.645 1.00 88.12 92 ARG A N 1
ATOM 735 C CA . ARG A 1 92 ? -18.943 -5.232 29.003 1.00 88.12 92 ARG A CA 1
ATOM 736 C C . ARG A 1 92 ? -19.860 -4.167 29.597 1.00 88.12 92 ARG A C 1
ATOM 738 O O . ARG A 1 92 ? -20.298 -4.314 30.734 1.00 88.12 92 ARG A O 1
ATOM 745 N N . ASP A 1 93 ? -20.164 -3.133 28.822 1.00 88.69 93 ASP A N 1
ATOM 746 C CA . ASP A 1 93 ? -20.961 -2.003 29.293 1.00 88.69 93 ASP A CA 1
ATOM 747 C C . ASP A 1 93 ? -22.431 -2.404 29.550 1.00 88.69 93 ASP A C 1
ATOM 749 O O . ASP A 1 93 ? -23.060 -1.850 30.445 1.00 88.69 93 ASP A O 1
ATOM 753 N N . LYS A 1 94 ? -22.959 -3.415 28.838 1.00 89.31 94 LYS A N 1
ATOM 754 C CA . LYS A 1 94 ? -24.300 -3.994 29.073 1.00 89.31 94 LYS A CA 1
AT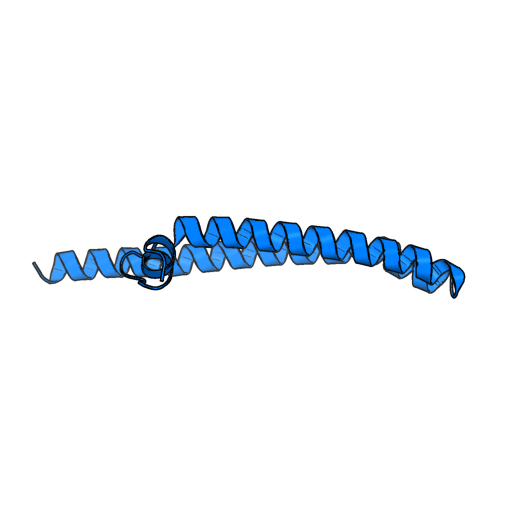OM 755 C C . LYS A 1 94 ? -24.380 -4.976 30.247 1.00 89.31 94 LYS A C 1
ATOM 757 O O . LYS A 1 94 ? -25.468 -5.192 30.762 1.00 89.31 94 LYS A O 1
ATOM 762 N N . ILE A 1 95 ? -23.276 -5.632 30.613 1.00 87.06 95 ILE A N 1
ATOM 763 C CA . ILE A 1 95 ? -23.223 -6.586 31.741 1.00 87.06 95 ILE A CA 1
ATOM 764 C C . ILE A 1 95 ? -22.893 -5.868 33.059 1.00 87.06 95 ILE A C 1
ATOM 766 O O . ILE A 1 95 ? -23.287 -6.328 34.126 1.00 87.06 95 ILE A O 1
ATOM 770 N N . GLY A 1 96 ? -22.149 -4.759 32.997 1.00 71.75 96 GLY A N 1
ATOM 771 C CA . GLY A 1 96 ? -21.798 -3.933 34.157 1.00 71.75 96 GLY A CA 1
ATOM 772 C C . GLY A 1 96 ? -22.881 -2.943 34.608 1.00 71.75 96 GLY A C 1
ATOM 773 O O . GLY A 1 96 ? -22.644 -2.225 35.579 1.00 71.75 96 GLY A O 1
ATOM 774 N N . SER A 1 97 ? -24.023 -2.888 33.911 1.00 50.97 97 SER A N 1
ATOM 775 C CA . SER A 1 97 ? -25.251 -2.169 34.292 1.00 50.97 97 SER A CA 1
ATOM 776 C C . SER A 1 97 ? -26.287 -3.125 34.865 1.00 50.97 97 SER A C 1
ATOM 778 O O . SER A 1 97 ? -26.956 -2.749 35.848 1.00 50.97 97 SER A O 1
#

Foldseek 3Di:
DDPVVVVVVPPVDCPLVVVLVVVLVVQLVVLVVQLVVQLVQLVVVCVVPVVSSVCSNVVSVVVSVVSNVVSVVVSVVSVVVVVVVVVVVVVVVVVVD